Protein AF-A0A7Y1XXJ0-F1 (afdb_monomer_lite)

Sequence (140 aa):
LAVKDPRFCLTYGGWSRHAAVEGLVVALRHPAASVASLRKRNRLPTNIGHRFWRWHMEAILPHIDGGTLLIRQDRLTGPESESEIAHIRAWCAARGIDASGETTDIVDPNLVHHQPDDSAVPPESLNVWRRLVEAATGEA

pLDDT: mean 89.35, std 9.9, range [41.5, 97.94]

Radius of gyration: 15.5 Å; chains: 1; bounding box: 33×32×40 Å

Structure (mmCIF, N/CA/C/O backbone):
data_AF-A0A7Y1XXJ0-F1
#
_entry.id   AF-A0A7Y1XXJ0-F1
#
loop_
_atom_site.group_PDB
_atom_site.id
_atom_site.type_symbol
_atom_site.label_atom_id
_atom_site.label_alt_id
_atom_site.label_comp_id
_atom_site.label_asym_id
_atom_site.label_entity_id
_atom_site.label_seq_id
_atom_site.pdbx_PDB_ins_code
_atom_site.Cartn_x
_atom_site.Cartn_y
_atom_site.Cartn_z
_atom_site.occupancy
_atom_site.B_iso_or_equiv
_atom_site.auth_seq_id
_atom_site.auth_comp_id
_atom_site.auth_asym_id
_atom_site.auth_atom_id
_atom_site.pdbx_PDB_model_num
ATOM 1 N N . LEU A 1 1 ? -3.583 -9.354 17.650 1.00 77.19 1 LEU A N 1
ATOM 2 C CA . LEU A 1 1 ? -2.517 -10.089 16.921 1.00 77.19 1 LEU A CA 1
ATOM 3 C C . LEU A 1 1 ? -2.436 -9.515 15.515 1.00 77.19 1 LEU A C 1
ATOM 5 O O . LEU A 1 1 ? -3.472 -9.435 14.873 1.00 77.19 1 LEU A O 1
ATOM 9 N N . ALA A 1 2 ? -1.255 -9.112 15.046 1.00 84.00 2 ALA A N 1
ATOM 10 C CA . ALA A 1 2 ? -1.066 -8.675 13.663 1.00 84.00 2 ALA A CA 1
ATOM 11 C C . ALA A 1 2 ? -0.408 -9.797 12.852 1.00 84.00 2 ALA A C 1
ATOM 13 O O . ALA A 1 2 ? 0.554 -10.412 13.313 1.00 84.00 2 ALA A O 1
ATOM 14 N N . VAL A 1 3 ? -0.916 -10.057 11.647 1.00 88.50 3 VAL A N 1
ATOM 15 C CA . VAL A 1 3 ? -0.332 -11.026 10.713 1.00 88.50 3 VAL A CA 1
ATOM 16 C C . VAL A 1 3 ? 0.083 -10.278 9.455 1.00 88.50 3 VAL A C 1
ATOM 18 O O . VAL A 1 3 ? -0.706 -9.535 8.878 1.00 88.50 3 VAL A O 1
ATOM 21 N N . LYS A 1 4 ? 1.328 -10.477 9.021 1.00 91.12 4 LYS A N 1
ATOM 22 C CA . LYS A 1 4 ? 1.869 -9.875 7.802 1.00 91.12 4 LYS A CA 1
ATOM 23 C C . LYS A 1 4 ? 2.387 -10.967 6.878 1.00 91.12 4 LYS A C 1
ATOM 25 O O . LYS A 1 4 ? 3.391 -11.605 7.178 1.00 91.12 4 LYS A O 1
ATOM 30 N N . ASP A 1 5 ? 1.756 -11.112 5.720 1.00 92.56 5 ASP A N 1
ATOM 31 C CA . ASP A 1 5 ? 2.251 -11.942 4.620 1.00 92.56 5 ASP A CA 1
ATOM 32 C C . ASP A 1 5 ? 1.798 -11.336 3.280 1.00 92.56 5 ASP A C 1
ATOM 34 O O . ASP A 1 5 ? 0.610 -11.052 3.128 1.00 92.56 5 ASP A O 1
ATOM 38 N N . PRO A 1 6 ? 2.685 -11.133 2.288 1.00 91.19 6 PRO A N 1
ATOM 39 C CA . PRO A 1 6 ? 2.287 -10.604 0.981 1.00 91.19 6 PRO A CA 1
ATOM 40 C C . PRO A 1 6 ? 1.171 -11.409 0.300 1.00 91.19 6 PRO A C 1
ATOM 42 O O . PRO A 1 6 ? 0.343 -10.833 -0.403 1.00 91.19 6 PRO A O 1
ATOM 45 N N . ARG A 1 7 ? 1.093 -12.725 0.549 1.00 94.69 7 ARG A N 1
ATOM 46 C CA . ARG A 1 7 ? 0.063 -13.617 -0.006 1.00 94.69 7 ARG A CA 1
ATOM 47 C C . ARG A 1 7 ? -1.331 -13.335 0.552 1.00 94.69 7 ARG A C 1
ATOM 49 O O . ARG A 1 7 ? -2.304 -13.814 -0.032 1.00 94.69 7 ARG A O 1
ATOM 56 N N . PHE A 1 8 ? -1.468 -12.543 1.623 1.00 93.75 8 PHE A N 1
ATOM 57 C CA . PHE A 1 8 ? -2.787 -12.074 2.057 1.00 93.75 8 PHE A CA 1
ATOM 58 C C . PHE A 1 8 ? -3.484 -11.266 0.972 1.00 93.75 8 PHE A C 1
ATOM 60 O O . PHE A 1 8 ? -4.694 -11.384 0.861 1.00 93.75 8 PHE A O 1
ATOM 67 N N . CYS A 1 9 ? -2.760 -10.574 0.087 1.00 95.38 9 CYS A N 1
ATOM 68 C CA . CYS A 1 9 ? -3.395 -9.898 -1.045 1.00 95.38 9 CYS A CA 1
ATOM 69 C C . CYS A 1 9 ? -4.239 -10.860 -1.901 1.00 95.38 9 CYS A C 1
ATOM 71 O O . CYS A 1 9 ? -5.293 -10.489 -2.398 1.00 95.38 9 CYS A O 1
ATOM 73 N N . LEU A 1 10 ? -3.784 -12.110 -2.037 1.00 97.19 10 LEU A N 1
ATOM 74 C CA . LEU A 1 10 ? -4.425 -13.147 -2.849 1.00 97.19 10 LEU A CA 1
ATOM 75 C C . LEU A 1 10 ? -5.453 -13.973 -2.070 1.00 97.19 10 LEU A C 1
ATOM 77 O O . LEU A 1 10 ? -6.341 -14.581 -2.659 1.00 97.19 10 LEU A O 1
ATOM 81 N N . THR A 1 11 ? -5.291 -14.059 -0.751 1.00 95.44 11 THR A N 1
ATOM 82 C CA . THR A 1 11 ? -6.045 -14.991 0.100 1.00 95.44 11 THR A CA 1
ATOM 83 C C . THR A 1 11 ? -6.999 -14.293 1.061 1.00 95.44 11 THR A C 1
ATOM 85 O O . THR A 1 11 ? -7.785 -14.975 1.718 1.00 95.44 11 THR A O 1
ATOM 88 N N . TYR A 1 12 ? -6.982 -12.957 1.126 1.00 93.94 12 TYR A N 1
ATOM 89 C CA . TYR A 1 12 ? -7.79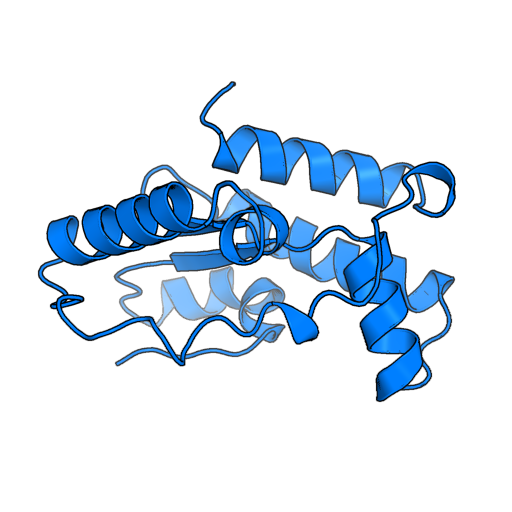9 -12.169 2.047 1.00 93.94 12 TYR A CA 1
ATOM 90 C C . TYR A 1 12 ? -9.278 -12.536 1.952 1.00 93.94 12 TYR A C 1
ATOM 92 O O . TYR A 1 12 ? -9.879 -12.840 2.973 1.00 93.94 12 TYR A O 1
ATOM 100 N N . GLY A 1 13 ? -9.844 -12.614 0.742 1.00 91.44 13 GLY A N 1
ATOM 101 C CA . GLY A 1 13 ? -11.254 -12.970 0.555 1.00 91.44 13 GLY A CA 1
ATOM 102 C C . GLY A 1 13 ? -11.640 -14.363 1.074 1.00 91.44 13 GLY A C 1
ATOM 103 O O . GLY A 1 13 ? -12.816 -14.611 1.327 1.00 91.44 13 GLY A O 1
ATOM 104 N N . GLY A 1 14 ? -10.676 -15.275 1.235 1.00 92.00 14 GLY A N 1
ATOM 105 C CA . GLY A 1 14 ? -10.877 -16.550 1.925 1.00 92.00 14 GLY A CA 1
ATOM 106 C C . GLY A 1 14 ? -10.765 -16.396 3.442 1.00 92.00 14 GLY A C 1
ATOM 107 O O . GLY A 1 14 ? -11.650 -16.827 4.174 1.00 92.00 14 GLY A O 1
ATOM 108 N N . TRP A 1 15 ? -9.706 -15.736 3.916 1.00 91.50 15 TRP A N 1
ATOM 109 C CA . TRP A 1 15 ? -9.471 -15.515 5.345 1.00 91.50 15 TRP A CA 1
ATOM 110 C C . TRP A 1 15 ? -10.569 -14.698 6.021 1.00 91.50 15 TRP A C 1
ATOM 112 O O . TRP A 1 15 ? -10.995 -15.065 7.111 1.00 91.50 15 TRP A O 1
ATOM 122 N N . SER A 1 16 ? -11.082 -13.653 5.374 1.00 91.12 16 SER A N 1
ATOM 123 C CA . SER A 1 16 ? -12.136 -12.794 5.925 1.00 91.12 16 SER A CA 1
ATOM 124 C C . SER A 1 16 ? -13.459 -13.527 6.165 1.00 91.12 16 SER A C 1
ATOM 126 O O . SER A 1 16 ? -14.282 -13.066 6.947 1.00 91.12 16 SER A O 1
ATOM 128 N N . ARG A 1 17 ? -13.663 -14.697 5.542 1.00 92.00 17 ARG A N 1
ATOM 129 C CA . ARG A 1 17 ? -14.834 -15.560 5.781 1.00 92.00 17 ARG A CA 1
ATOM 130 C C . ARG A 1 17 ? -14.677 -16.474 6.995 1.00 92.00 17 ARG A C 1
ATOM 132 O O . ARG A 1 17 ? -15.672 -16.992 7.489 1.00 92.00 17 ARG A O 1
ATOM 139 N N . HIS A 1 18 ? -13.444 -16.716 7.435 1.00 91.94 18 HIS A N 1
ATOM 140 C CA . HIS A 1 18 ? -13.121 -17.696 8.477 1.00 91.94 18 HIS A CA 1
ATOM 141 C C . HIS A 1 18 ? -12.467 -17.078 9.717 1.00 91.94 18 HIS A C 1
ATOM 143 O O . HIS A 1 18 ? -12.385 -17.736 10.751 1.00 91.94 18 HIS A O 1
ATOM 149 N N . ALA A 1 19 ? -12.011 -15.830 9.630 1.0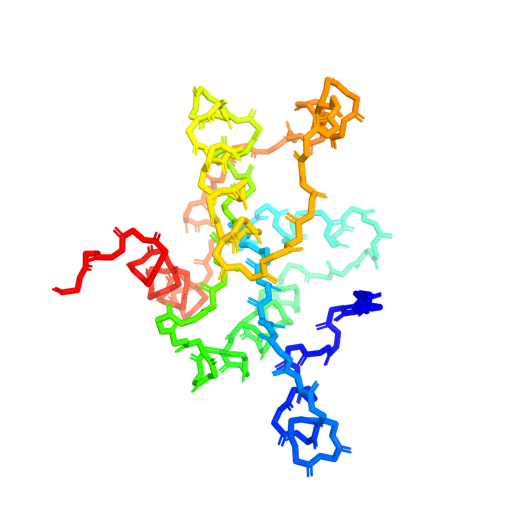0 89.25 19 ALA A N 1
ATOM 150 C CA . ALA A 1 19 ? -11.410 -15.082 10.721 1.00 89.25 19 ALA A CA 1
ATOM 151 C C . ALA A 1 19 ? -12.090 -13.716 10.864 1.00 89.25 19 ALA A C 1
ATOM 153 O O . ALA A 1 19 ? -12.408 -13.063 9.870 1.00 89.25 19 ALA A O 1
ATOM 154 N N . ALA A 1 20 ? -12.263 -13.267 12.107 1.00 88.94 20 ALA A N 1
ATOM 155 C CA . ALA A 1 20 ? -12.699 -11.910 12.411 1.00 88.94 20 ALA A CA 1
ATOM 156 C C . ALA A 1 20 ? -11.540 -10.935 12.143 1.00 88.94 20 ALA A C 1
ATOM 158 O O . ALA A 1 20 ? -10.725 -10.655 13.019 1.00 88.94 20 ALA A O 1
ATOM 159 N N . VAL A 1 21 ? -11.413 -10.478 10.896 1.00 90.06 21 VAL A N 1
ATOM 160 C CA . VAL A 1 21 ? -10.390 -9.500 10.512 1.00 90.06 21 VAL A CA 1
ATOM 161 C C . VAL A 1 21 ? -10.877 -8.096 10.873 1.00 90.06 21 VAL A C 1
ATOM 163 O O . VAL A 1 21 ? -11.720 -7.533 10.186 1.00 90.06 21 VAL A O 1
ATOM 166 N N . GLU A 1 22 ? -10.337 -7.533 11.953 1.00 89.00 22 GLU A N 1
ATOM 167 C CA . GLU A 1 22 ? -10.744 -6.225 12.507 1.00 89.00 22 GLU A CA 1
ATOM 168 C C . GLU A 1 22 ? -10.145 -5.017 11.763 1.00 89.00 22 GLU A C 1
ATOM 170 O O . GLU A 1 22 ? -10.584 -3.876 11.920 1.00 89.00 22 GLU A O 1
ATOM 175 N N . GLY A 1 23 ? -9.121 -5.250 10.944 1.00 91.31 23 GLY A N 1
ATOM 176 C CA . GLY A 1 23 ? -8.472 -4.199 10.176 1.00 91.31 23 GLY A CA 1
ATOM 177 C C . GLY A 1 23 ? -7.631 -4.758 9.042 1.00 91.31 23 GLY A C 1
ATOM 178 O O . GLY A 1 23 ? -6.976 -5.792 9.180 1.00 91.31 23 GLY A O 1
ATOM 179 N N . LEU A 1 24 ? -7.646 -4.046 7.919 1.00 94.25 24 LEU A N 1
ATOM 180 C CA . LEU A 1 24 ? -6.795 -4.309 6.771 1.00 94.25 24 LEU A CA 1
ATOM 181 C C . LEU A 1 24 ? -5.781 -3.172 6.643 1.00 94.25 24 LEU A C 1
ATOM 183 O O . LEU A 1 24 ? -6.154 -2.001 6.633 1.00 94.25 24 LEU A O 1
ATOM 187 N N . VAL A 1 25 ? -4.502 -3.530 6.546 1.00 95.56 25 VAL A N 1
ATOM 188 C CA . VAL A 1 25 ? -3.406 -2.592 6.290 1.00 95.56 25 VAL A CA 1
ATOM 189 C C . VAL A 1 25 ? -2.709 -3.018 5.005 1.00 95.56 25 VAL A C 1
ATOM 191 O O . VAL A 1 25 ? -2.210 -4.142 4.915 1.00 95.56 25 VAL A O 1
ATOM 194 N N . VAL A 1 26 ? -2.654 -2.129 4.015 1.00 96.38 26 VAL A N 1
ATOM 195 C CA . VAL A 1 26 ? -2.003 -2.386 2.726 1.00 96.38 26 VAL A CA 1
ATOM 196 C C . VAL A 1 26 ? -0.853 -1.407 2.544 1.00 96.38 26 VAL A C 1
ATOM 198 O O . VAL A 1 26 ? -1.046 -0.198 2.451 1.00 96.38 26 VAL A O 1
ATOM 201 N N . ALA A 1 27 ? 0.366 -1.940 2.472 1.00 94.38 27 ALA A N 1
ATOM 202 C CA . ALA A 1 27 ? 1.547 -1.151 2.151 1.00 9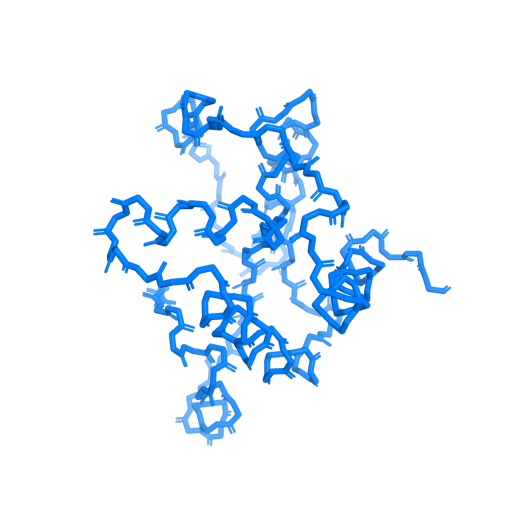4.38 27 ALA A CA 1
ATOM 203 C C . ALA A 1 27 ? 1.673 -0.989 0.631 1.00 94.38 27 ALA A C 1
ATOM 205 O O . ALA A 1 27 ? 1.858 -1.961 -0.105 1.00 94.38 27 ALA A O 1
ATOM 206 N N . LEU A 1 28 ? 1.600 0.254 0.175 1.00 94.69 28 LEU A N 1
ATOM 207 C CA . LEU A 1 28 ? 1.691 0.667 -1.211 1.00 94.69 28 LEU A CA 1
ATOM 208 C C . LEU A 1 28 ? 3.119 1.098 -1.537 1.00 94.69 28 LEU A C 1
ATOM 210 O O . LEU A 1 28 ? 3.717 1.947 -0.876 1.00 94.69 28 LEU A O 1
ATOM 214 N N . ARG A 1 29 ? 3.659 0.522 -2.608 1.00 93.62 29 ARG A N 1
ATOM 215 C CA . ARG A 1 29 ? 4.949 0.897 -3.182 1.00 93.62 29 ARG A CA 1
ATOM 216 C C . ARG A 1 29 ? 4.821 0.939 -4.690 1.00 93.62 29 ARG A C 1
ATOM 218 O O . ARG A 1 29 ? 4.283 -0.001 -5.282 1.00 93.62 29 ARG A O 1
ATOM 225 N N . HIS A 1 30 ? 5.400 1.975 -5.292 1.00 94.50 30 HIS A N 1
ATOM 226 C CA . HIS A 1 30 ? 5.409 2.147 -6.738 1.00 94.50 30 HIS A CA 1
ATOM 227 C C . HIS A 1 30 ? 5.825 0.850 -7.466 1.00 94.50 30 HIS A C 1
ATOM 229 O O . HIS A 1 30 ? 6.808 0.213 -7.051 1.00 94.50 30 HIS A O 1
ATOM 235 N N . PRO A 1 31 ? 5.133 0.443 -8.548 1.00 96.12 31 PRO A N 1
ATOM 236 C CA . PRO A 1 31 ? 5.423 -0.803 -9.258 1.00 96.12 31 PRO A CA 1
ATOM 237 C C . PRO A 1 31 ? 6.886 -0.909 -9.704 1.00 96.12 31 PRO A C 1
ATOM 239 O O . PRO A 1 31 ? 7.517 -1.933 -9.446 1.00 96.12 31 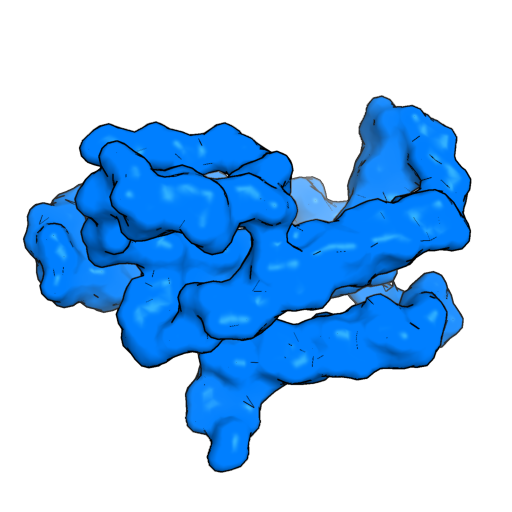PRO A O 1
ATOM 242 N N . ALA A 1 32 ? 7.472 0.148 -10.281 1.00 94.56 32 ALA A N 1
ATOM 243 C CA . ALA A 1 32 ? 8.883 0.135 -10.694 1.00 94.56 32 ALA A CA 1
ATOM 244 C C . ALA A 1 32 ? 9.839 -0.165 -9.522 1.00 94.56 32 ALA A C 1
ATOM 246 O O . ALA A 1 32 ? 10.733 -1.003 -9.639 1.00 94.56 32 ALA A O 1
ATOM 247 N N . ALA A 1 33 ? 9.616 0.459 -8.360 1.00 92.56 33 ALA A N 1
ATOM 248 C CA . ALA A 1 33 ? 10.460 0.270 -7.180 1.00 92.56 33 ALA A CA 1
ATOM 249 C C . ALA A 1 33 ? 10.293 -1.134 -6.571 1.00 92.56 33 ALA A C 1
ATOM 251 O O . ALA A 1 33 ? 11.273 -1.759 -6.154 1.00 92.56 33 ALA A O 1
ATOM 252 N N . SER A 1 34 ? 9.064 -1.660 -6.565 1.00 93.50 34 SER A N 1
ATOM 253 C CA . SER A 1 34 ? 8.772 -3.034 -6.147 1.00 93.50 34 SER A CA 1
ATOM 254 C C . SER A 1 34 ? 9.477 -4.053 -7.042 1.00 93.50 34 SER A C 1
ATOM 256 O O . SER A 1 34 ? 10.157 -4.952 -6.545 1.00 93.50 34 SER A O 1
ATOM 258 N N . VAL A 1 35 ? 9.385 -3.883 -8.362 1.00 95.06 35 VAL A N 1
ATOM 259 C CA . VAL A 1 35 ? 10.012 -4.782 -9.339 1.00 95.06 35 VAL A CA 1
ATOM 260 C C . VAL A 1 35 ? 11.532 -4.696 -9.293 1.00 95.06 35 VAL A C 1
ATOM 262 O O . VAL A 1 35 ? 12.192 -5.734 -9.303 1.00 95.06 35 VAL A O 1
ATOM 265 N N . ALA A 1 36 ? 12.106 -3.499 -9.157 1.00 92.50 36 ALA A N 1
ATOM 266 C CA . ALA A 1 36 ? 13.545 -3.334 -8.966 1.00 92.50 36 ALA A CA 1
ATOM 267 C C . ALA A 1 36 ? 14.039 -4.084 -7.715 1.00 92.50 36 ALA A C 1
ATOM 269 O O . ALA A 1 36 ? 15.047 -4.796 -7.769 1.00 92.50 36 ALA A O 1
ATOM 270 N N . SER A 1 37 ? 13.291 -3.996 -6.608 1.00 91.19 37 SER A N 1
ATOM 271 C CA . SER A 1 37 ? 13.598 -4.717 -5.368 1.00 91.19 37 SER A CA 1
ATOM 272 C C . SER A 1 37 ? 13.512 -6.238 -5.542 1.00 91.19 37 SER A C 1
ATOM 274 O O . SER A 1 37 ? 14.442 -6.952 -5.156 1.00 91.19 37 SER A O 1
ATOM 276 N N . LEU A 1 38 ? 12.449 -6.736 -6.182 1.00 93.00 38 LEU A N 1
ATOM 277 C CA . LEU A 1 38 ? 12.263 -8.159 -6.483 1.00 93.00 38 LEU A CA 1
ATOM 278 C C . LEU A 1 38 ? 13.351 -8.697 -7.417 1.00 93.00 38 LEU A C 1
ATOM 280 O O . LEU A 1 38 ? 13.886 -9.781 -7.188 1.00 93.00 38 LEU A O 1
ATOM 284 N N . ARG A 1 39 ? 13.737 -7.932 -8.440 1.00 94.44 39 ARG A N 1
ATOM 285 C CA . ARG A 1 39 ? 14.835 -8.294 -9.340 1.00 94.44 39 ARG A CA 1
ATOM 286 C C . ARG A 1 39 ? 16.155 -8.398 -8.580 1.00 94.44 39 ARG A C 1
ATOM 288 O O . ARG A 1 39 ? 16.871 -9.380 -8.747 1.00 94.44 39 ARG A O 1
ATOM 295 N N . LYS A 1 40 ? 16.462 -7.430 -7.709 1.00 93.12 40 LYS A N 1
ATOM 296 C CA . LYS A 1 40 ? 17.696 -7.429 -6.904 1.00 93.12 40 LYS A CA 1
ATOM 297 C C . LYS A 1 40 ? 17.753 -8.612 -5.930 1.00 93.12 40 LYS A C 1
ATOM 299 O O . LYS A 1 40 ? 18.794 -9.248 -5.816 1.00 93.12 40 LYS A O 1
ATOM 304 N N . ARG A 1 41 ? 16.651 -8.906 -5.232 1.00 92.81 41 ARG A N 1
ATOM 305 C CA . ARG A 1 41 ? 16.609 -9.914 -4.155 1.00 92.81 41 ARG A CA 1
ATOM 306 C C . ARG A 1 41 ? 16.350 -11.337 -4.637 1.00 92.81 41 ARG A C 1
ATOM 308 O O . ARG A 1 41 ? 16.939 -12.274 -4.115 1.00 92.81 41 ARG A O 1
ATOM 315 N N . ASN A 1 42 ? 15.456 -11.498 -5.605 1.00 94.81 42 ASN A N 1
ATOM 316 C CA . ASN A 1 42 ? 14.930 -12.794 -6.033 1.00 94.81 42 ASN A CA 1
ATOM 317 C C . ASN A 1 42 ? 15.300 -13.131 -7.480 1.00 94.81 42 ASN A C 1
ATOM 319 O O . ASN A 1 42 ? 14.921 -14.194 -7.963 1.00 94.81 42 ASN A O 1
ATOM 323 N N . ARG A 1 43 ? 16.024 -12.239 -8.178 1.00 95.44 43 ARG A N 1
ATOM 324 C CA . ARG A 1 43 ? 16.399 -12.389 -9.596 1.00 95.44 43 ARG A CA 1
ATOM 325 C C . ARG A 1 43 ? 15.194 -12.585 -10.517 1.00 95.44 43 ARG A C 1
ATOM 327 O O . ARG A 1 43 ? 15.312 -13.187 -11.580 1.00 95.44 43 ARG A O 1
ATOM 334 N N . LEU A 1 44 ? 14.036 -12.055 -10.120 1.00 94.94 44 LEU A N 1
ATOM 335 C CA . LEU A 1 44 ? 12.838 -12.102 -10.945 1.00 94.94 44 LEU A CA 1
ATOM 336 C C . LEU A 1 44 ? 13.013 -11.207 -12.183 1.00 94.94 44 LEU A C 1
ATOM 338 O O . LEU A 1 44 ? 13.377 -10.036 -12.031 1.00 94.94 44 LEU A O 1
ATOM 342 N N . PRO A 1 45 ? 12.736 -11.718 -13.397 1.00 96.62 45 PRO A N 1
ATOM 343 C CA . PRO A 1 45 ? 12.690 -10.897 -14.601 1.00 96.62 45 PRO A CA 1
ATOM 344 C C . PRO A 1 45 ? 11.678 -9.755 -14.462 1.00 96.62 45 PRO A C 1
ATOM 346 O O . PRO A 1 45 ? 10.604 -9.945 -13.891 1.00 96.62 45 PRO A O 1
ATOM 349 N N . THR A 1 46 ? 11.992 -8.576 -15.006 1.00 94.81 46 THR A N 1
ATOM 350 C CA . THR A 1 46 ? 11.168 -7.360 -14.868 1.00 94.81 46 THR A CA 1
ATOM 351 C C . THR A 1 46 ? 9.715 -7.578 -15.306 1.00 94.81 46 THR A C 1
ATOM 353 O O . THR A 1 46 ? 8.789 -7.213 -14.585 1.00 94.81 46 THR A O 1
ATOM 356 N N . ASN A 1 47 ? 9.497 -8.238 -16.448 1.00 94.44 47 ASN A N 1
ATOM 357 C CA . ASN A 1 47 ? 8.159 -8.555 -16.960 1.00 94.44 47 ASN A CA 1
ATOM 358 C C . ASN A 1 47 ? 7.355 -9.453 -16.000 1.00 94.44 47 ASN A C 1
ATOM 360 O O . ASN A 1 47 ? 6.169 -9.215 -15.776 1.00 94.44 47 ASN A O 1
ATOM 364 N N . ILE A 1 48 ? 7.999 -10.459 -15.400 1.00 97.12 48 ILE A N 1
ATOM 365 C CA . ILE A 1 48 ? 7.385 -11.317 -14.382 1.00 97.12 48 ILE A CA 1
ATOM 366 C C . ILE A 1 48 ? 7.131 -10.522 -13.101 1.00 97.12 48 ILE A C 1
ATOM 368 O O . ILE A 1 48 ? 6.067 -10.662 -12.511 1.00 97.12 48 ILE A O 1
ATOM 372 N N . GLY A 1 49 ? 8.053 -9.642 -12.708 1.00 96.75 49 GLY A N 1
ATOM 373 C CA . GLY A 1 49 ? 7.894 -8.764 -11.552 1.00 96.75 49 GLY A CA 1
ATOM 374 C C . GLY A 1 49 ? 6.659 -7.869 -11.655 1.00 96.75 49 GLY A C 1
ATOM 375 O O . GLY A 1 49 ? 5.884 -7.805 -10.703 1.00 96.75 49 GLY A O 1
ATOM 376 N N . HIS A 1 50 ? 6.429 -7.222 -12.802 1.00 97.00 50 HIS A N 1
ATOM 377 C CA . HIS A 1 50 ? 5.243 -6.375 -12.994 1.00 97.00 50 HIS A CA 1
ATOM 378 C C . HIS A 1 50 ? 3.945 -7.179 -12.969 1.00 97.00 50 HIS A C 1
ATOM 380 O O . HIS A 1 50 ? 2.984 -6.762 -12.324 1.00 97.00 50 HIS A O 1
ATOM 386 N N . ARG A 1 51 ? 3.927 -8.356 -13.609 1.00 97.06 51 ARG A N 1
ATOM 387 C CA . ARG A 1 51 ? 2.779 -9.273 -13.549 1.00 97.06 51 ARG A CA 1
ATOM 388 C C . ARG A 1 51 ? 2.507 -9.736 -12.121 1.00 97.06 51 ARG A C 1
ATOM 390 O O . ARG A 1 51 ? 1.362 -9.716 -11.689 1.00 97.06 51 ARG A O 1
ATOM 397 N N . PHE A 1 52 ? 3.552 -10.105 -11.385 1.00 96.69 52 PHE A N 1
ATOM 398 C CA . PHE A 1 52 ? 3.459 -10.550 -9.999 1.00 96.69 52 PHE A CA 1
ATOM 399 C C . PHE A 1 52 ? 2.920 -9.446 -9.084 1.00 96.69 52 PHE A C 1
ATOM 401 O O . PHE A 1 52 ? 1.978 -9.686 -8.331 1.00 96.69 52 PHE A O 1
ATOM 408 N N . TRP A 1 53 ? 3.472 -8.234 -9.186 1.00 97.25 53 TRP A N 1
ATOM 409 C CA . TRP A 1 53 ? 2.997 -7.067 -8.443 1.00 97.25 53 TRP A CA 1
ATOM 410 C C . TRP A 1 53 ? 1.528 -6.772 -8.761 1.00 97.25 53 TRP A C 1
ATOM 412 O O . TRP A 1 53 ? 0.711 -6.669 -7.848 1.00 97.25 53 TRP A O 1
ATOM 422 N N . ARG A 1 54 ? 1.177 -6.715 -10.052 1.00 97.75 54 ARG A N 1
ATOM 423 C CA . ARG A 1 54 ? -0.182 -6.398 -10.499 1.00 97.75 54 ARG A CA 1
ATOM 424 C C . ARG A 1 54 ? -1.184 -7.431 -10.004 1.00 97.75 54 ARG A C 1
ATOM 426 O O . ARG A 1 54 ? -2.207 -7.043 -9.465 1.00 97.75 54 ARG A O 1
ATOM 433 N N . TRP A 1 55 ? -0.853 -8.716 -10.101 1.00 97.94 55 TRP A N 1
ATOM 434 C CA . TRP A 1 55 ? -1.709 -9.799 -9.621 1.00 97.94 55 TRP A CA 1
ATOM 435 C C . TRP A 1 55 ? -2.052 -9.670 -8.130 1.00 97.94 55 TRP A C 1
ATOM 437 O O . TRP A 1 55 ? -3.203 -9.860 -7.751 1.00 97.94 55 TRP A O 1
ATOM 447 N N . HIS A 1 56 ? -1.086 -9.289 -7.288 1.00 97.88 56 HIS A N 1
ATOM 448 C CA . HIS A 1 56 ? -1.344 -9.063 -5.861 1.00 97.88 56 HIS A CA 1
ATOM 449 C C . HIS A 1 56 ? -2.224 -7.834 -5.637 1.00 97.88 56 HIS A C 1
ATOM 451 O O . HIS A 1 56 ? -3.188 -7.889 -4.878 1.00 97.88 56 HIS A O 1
ATOM 457 N N . MET A 1 57 ? -1.900 -6.729 -6.303 1.00 97.75 57 MET A N 1
ATOM 458 C CA . MET A 1 57 ? -2.611 -5.468 -6.126 1.00 97.75 57 MET A CA 1
ATOM 459 C C . MET A 1 57 ? -4.050 -5.528 -6.653 1.00 97.75 57 MET A C 1
ATOM 461 O O . MET A 1 57 ? -4.963 -5.078 -5.974 1.00 97.75 57 MET A O 1
ATOM 465 N N . GLU A 1 58 ? -4.279 -6.149 -7.810 1.00 97.50 58 GLU A N 1
ATOM 466 C CA . GLU A 1 58 ? -5.622 -6.386 -8.354 1.00 97.50 58 GLU A CA 1
ATOM 467 C C . GLU A 1 58 ? -6.456 -7.301 -7.453 1.00 97.50 58 GLU A C 1
ATOM 469 O O . GLU A 1 58 ? -7.662 -7.103 -7.357 1.00 97.50 58 GLU A O 1
ATOM 474 N N . ALA A 1 59 ? -5.837 -8.283 -6.790 1.00 97.38 59 ALA A N 1
ATOM 475 C CA . ALA A 1 59 ? -6.551 -9.202 -5.908 1.00 97.38 59 ALA A CA 1
ATOM 476 C C . ALA A 1 59 ? -7.015 -8.536 -4.604 1.00 97.38 59 ALA A C 1
ATOM 478 O O . ALA A 1 59 ? -8.108 -8.838 -4.131 1.00 97.38 59 ALA A O 1
ATOM 479 N N . ILE A 1 60 ? -6.220 -7.621 -4.036 1.00 96.19 60 ILE A N 1
ATOM 480 C CA . ILE A 1 60 ? -6.600 -6.927 -2.796 1.00 96.19 60 ILE A CA 1
ATOM 481 C C . ILE A 1 60 ? -7.515 -5.725 -3.043 1.00 96.19 60 ILE A C 1
ATOM 483 O O . ILE A 1 60 ? -8.300 -5.372 -2.171 1.00 96.19 60 ILE A O 1
ATOM 487 N N . LEU A 1 61 ? -7.453 -5.113 -4.229 1.00 95.75 61 LEU A N 1
ATOM 488 C CA . LEU A 1 61 ? -8.178 -3.882 -4.551 1.00 95.75 61 LEU A CA 1
ATOM 489 C C . LEU A 1 61 ? -9.699 -3.933 -4.283 1.00 95.75 61 LEU A C 1
ATOM 491 O O . LEU A 1 61 ? -10.205 -2.969 -3.719 1.00 95.75 61 LEU A O 1
ATOM 495 N N . PRO A 1 62 ? -10.443 -5.017 -4.593 1.00 95.19 62 PRO A N 1
ATOM 496 C CA . PRO A 1 62 ? -11.875 -5.112 -4.285 1.00 95.19 62 PRO A CA 1
ATOM 497 C C . PRO A 1 62 ? -12.203 -5.177 -2.788 1.00 95.19 62 PRO A C 1
ATOM 499 O O . PRO A 1 62 ? -13.371 -5.102 -2.420 1.00 95.19 62 PRO A O 1
ATOM 502 N N . HIS A 1 63 ? -11.197 -5.387 -1.938 1.00 94.50 63 HIS A N 1
ATOM 503 C CA . HIS 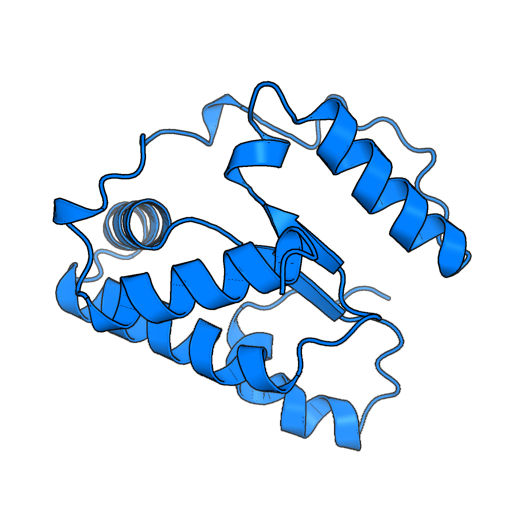A 1 63 ? -11.333 -5.483 -0.486 1.00 94.50 63 HIS A CA 1
ATOM 504 C C . HIS A 1 63 ? -10.916 -4.202 0.240 1.00 94.50 63 HIS A C 1
ATOM 506 O O . HIS A 1 63 ? -11.029 -4.140 1.460 1.00 94.50 63 HIS A O 1
ATOM 512 N N . ILE A 1 64 ? -10.412 -3.207 -0.493 1.00 94.69 64 ILE A N 1
ATOM 513 C CA . ILE A 1 64 ? -10.089 -1.896 0.056 1.00 94.69 64 ILE A CA 1
ATOM 514 C C . ILE A 1 64 ? -11.394 -1.122 0.246 1.00 94.69 64 ILE A C 1
ATOM 516 O O . ILE A 1 64 ? -12.173 -0.953 -0.691 1.00 94.69 64 ILE A O 1
ATOM 520 N N . ASP A 1 65 ? -11.608 -0.641 1.464 1.00 92.38 65 ASP A N 1
ATOM 521 C CA . ASP A 1 65 ? -12.773 0.139 1.878 1.00 92.38 65 ASP A CA 1
ATOM 522 C C . ASP A 1 65 ? -12.367 1.308 2.795 1.00 92.38 65 ASP A C 1
ATOM 524 O O . ASP A 1 65 ? -11.188 1.506 3.090 1.00 92.38 65 ASP A O 1
ATOM 528 N N . GLY A 1 66 ? -13.344 2.075 3.291 1.00 89.69 66 GLY A N 1
ATOM 529 C CA . GLY A 1 66 ? -13.090 3.204 4.198 1.00 89.69 66 GLY A CA 1
ATOM 530 C C . GLY A 1 66 ? -12.497 2.817 5.562 1.00 89.69 66 GLY A C 1
ATOM 531 O O . GLY A 1 66 ? -12.052 3.687 6.307 1.00 89.69 66 GLY A O 1
ATOM 532 N N . GLY A 1 67 ? -12.479 1.527 5.913 1.00 90.88 67 GLY A N 1
ATOM 533 C CA . GLY A 1 67 ? -11.810 1.014 7.106 1.00 90.88 67 GLY A CA 1
ATOM 534 C C . GLY A 1 67 ? -10.353 0.610 6.860 1.00 90.88 67 GLY A C 1
ATOM 535 O O . GLY A 1 67 ? -9.612 0.377 7.819 1.00 90.88 67 GLY A O 1
ATOM 536 N N . THR A 1 68 ? -9.921 0.524 5.607 1.00 95.31 68 THR A N 1
ATOM 537 C CA . THR A 1 68 ? -8.594 0.040 5.233 1.00 95.31 68 THR A CA 1
ATOM 538 C C . THR A 1 68 ? -7.532 1.127 5.410 1.00 95.31 68 THR A C 1
ATOM 540 O O . THR A 1 68 ? -7.687 2.241 4.922 1.00 95.31 68 THR A O 1
ATOM 543 N N . LEU A 1 69 ? -6.419 0.805 6.077 1.00 95.94 69 LEU A N 1
ATOM 544 C CA . LEU A 1 69 ? -5.249 1.684 6.134 1.00 95.94 69 LEU A CA 1
ATOM 545 C C . LEU A 1 69 ? -4.359 1.440 4.918 1.00 95.94 69 LEU A C 1
ATOM 547 O O . LEU A 1 69 ? -3.758 0.371 4.782 1.00 95.94 69 LEU A O 1
ATOM 551 N N . LEU A 1 70 ? -4.234 2.444 4.059 1.00 96.06 70 LEU A N 1
ATOM 552 C CA . LEU A 1 70 ? -3.309 2.429 2.931 1.00 96.06 70 LEU A CA 1
ATOM 553 C C . LEU A 1 70 ? -2.058 3.223 3.302 1.00 96.06 70 LEU A C 1
ATOM 555 O O . LEU A 1 70 ? -2.137 4.424 3.522 1.00 96.06 70 LEU A O 1
ATOM 559 N N . ILE A 1 71 ? -0.911 2.546 3.371 1.00 94.19 71 ILE A N 1
ATOM 560 C CA . ILE A 1 71 ? 0.368 3.162 3.749 1.00 94.19 71 ILE A CA 1
ATOM 561 C C . ILE A 1 71 ? 1.212 3.368 2.498 1.00 94.19 71 ILE A C 1
ATOM 563 O O . ILE A 1 71 ? 1.627 2.398 1.864 1.00 94.19 71 ILE A O 1
ATOM 567 N N . ARG A 1 72 ? 1.520 4.614 2.156 1.00 91.94 72 ARG A N 1
ATOM 568 C CA . ARG A 1 72 ? 2.389 4.983 1.037 1.00 91.94 72 ARG A CA 1
ATOM 569 C C . ARG A 1 72 ? 3.845 4.958 1.479 1.00 91.94 72 ARG A C 1
ATOM 571 O O . ARG A 1 72 ? 4.291 5.824 2.223 1.00 91.94 72 ARG A O 1
ATOM 578 N N . GLN A 1 73 ? 4.614 3.978 0.996 1.00 90.75 73 GLN A N 1
ATOM 579 C CA . GLN A 1 73 ? 6.028 3.856 1.366 1.00 90.75 73 GLN A CA 1
ATOM 580 C C . GLN A 1 73 ? 6.810 5.130 1.026 1.00 90.75 73 GLN A C 1
ATOM 582 O O . GLN A 1 73 ? 7.617 5.579 1.827 1.00 90.75 73 GLN A O 1
ATOM 587 N N . ASP A 1 74 ? 6.563 5.706 -0.147 1.00 88.25 74 ASP A N 1
ATOM 588 C CA . ASP A 1 74 ? 7.226 6.918 -0.617 1.00 88.25 74 ASP A CA 1
ATOM 589 C C . ASP A 1 74 ? 6.945 8.133 0.275 1.00 88.25 74 ASP A C 1
ATOM 591 O O . ASP A 1 74 ? 7.866 8.908 0.525 1.00 88.25 74 ASP A O 1
ATOM 595 N N . ARG A 1 75 ? 5.731 8.244 0.830 1.00 90.38 75 ARG A N 1
ATOM 596 C CA . ARG A 1 75 ? 5.399 9.259 1.841 1.00 90.38 75 ARG A CA 1
ATOM 597 C C . ARG A 1 75 ? 6.068 8.969 3.169 1.00 90.38 75 ARG A C 1
ATOM 599 O O . ARG A 1 75 ? 6.716 9.848 3.726 1.00 90.38 75 ARG A O 1
ATOM 606 N N . LEU A 1 76 ? 5.980 7.719 3.626 1.00 89.38 76 LEU A N 1
ATOM 607 C CA . LEU A 1 76 ? 6.534 7.283 4.905 1.00 89.38 76 LEU A CA 1
ATOM 608 C C . LEU A 1 76 ? 8.040 7.543 5.005 1.00 89.38 76 LEU A C 1
ATOM 610 O O . LEU A 1 76 ? 8.525 7.876 6.074 1.00 89.38 76 LEU A O 1
ATOM 614 N N . THR A 1 77 ? 8.778 7.404 3.903 1.00 87.62 77 THR A N 1
ATOM 615 C CA . THR A 1 77 ? 10.231 7.645 3.846 1.00 87.62 77 THR A CA 1
ATOM 616 C C . THR A 1 77 ? 10.613 9.016 3.280 1.00 87.62 77 THR A C 1
ATOM 618 O O . THR A 1 77 ? 11.798 9.296 3.106 1.00 87.62 77 THR A O 1
ATOM 621 N N . GLY A 1 78 ? 9.627 9.832 2.911 1.00 85.94 78 GLY A N 1
ATOM 622 C CA . GLY A 1 78 ? 9.817 11.109 2.233 1.00 85.94 78 GLY A CA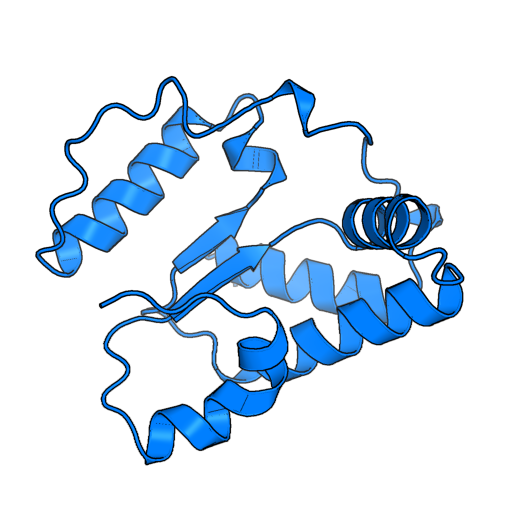 1
ATOM 623 C C . GLY A 1 78 ? 9.586 12.322 3.141 1.00 85.94 78 GLY A C 1
ATOM 624 O O . GLY A 1 78 ? 9.441 12.187 4.359 1.00 85.94 78 GLY A O 1
ATOM 625 N N . PRO A 1 79 ? 9.502 13.527 2.547 1.00 86.62 79 PRO A N 1
ATOM 626 C CA . PRO A 1 79 ? 9.191 14.759 3.278 1.00 86.62 79 PRO A CA 1
ATOM 627 C C . PRO A 1 79 ? 7.832 14.724 3.995 1.00 86.62 79 PRO A C 1
ATOM 629 O O . PRO A 1 79 ? 7.633 15.444 4.964 1.00 86.62 79 PRO A O 1
ATOM 632 N N . GLU A 1 80 ? 6.907 13.874 3.539 1.00 88.62 80 GLU A N 1
ATOM 633 C CA . GLU A 1 80 ? 5.566 13.700 4.117 1.00 88.62 80 GLU A CA 1
ATOM 634 C C . GLU A 1 80 ? 5.525 12.668 5.267 1.00 88.62 80 GLU A C 1
ATOM 636 O O . GLU A 1 80 ? 4.445 12.319 5.742 1.00 88.62 80 GLU A O 1
ATOM 641 N N . SER A 1 81 ? 6.678 12.171 5.729 1.00 88.62 81 SER A N 1
ATOM 642 C CA . SER A 1 81 ? 6.764 11.072 6.705 1.00 88.62 81 SER A CA 1
ATOM 643 C C . SER A 1 81 ? 6.017 11.343 8.011 1.00 88.62 81 SER A C 1
ATOM 645 O O . SER A 1 81 ? 5.299 10.469 8.492 1.00 88.62 81 SER A O 1
ATOM 647 N N . GLU A 1 82 ? 6.113 12.555 8.563 1.00 88.69 82 GLU A N 1
ATOM 648 C CA . GLU A 1 82 ? 5.388 12.938 9.781 1.00 88.69 82 GLU A CA 1
ATOM 649 C C . GLU A 1 82 ? 3.867 12.869 9.594 1.00 88.69 82 GLU A C 1
ATOM 651 O O . GLU A 1 82 ? 3.154 12.382 10.473 1.00 88.69 82 GLU A O 1
ATOM 656 N N . SER A 1 83 ? 3.370 13.303 8.431 1.00 90.12 83 SER A N 1
ATOM 657 C CA . SER A 1 83 ? 1.945 13.241 8.093 1.00 90.12 83 SER A CA 1
ATOM 658 C C . SER A 1 83 ? 1.477 11.794 7.925 1.00 90.12 83 SER A C 1
ATOM 660 O O . SER A 1 83 ? 0.439 11.414 8.469 1.00 90.12 83 SER A O 1
ATOM 662 N N . GLU A 1 84 ? 2.276 10.960 7.258 1.00 91.25 84 GLU A N 1
ATOM 663 C CA . GLU A 1 84 ? 1.980 9.536 7.082 1.00 91.25 84 GLU A CA 1
ATOM 664 C C . GLU A 1 84 ? 1.980 8.790 8.433 1.00 91.25 84 GLU A C 1
ATOM 666 O O . GLU A 1 84 ? 1.087 7.987 8.708 1.00 91.25 84 GLU A O 1
ATOM 671 N N . ILE A 1 85 ? 2.925 9.097 9.330 1.00 90.69 85 ILE A N 1
ATOM 672 C CA . ILE A 1 85 ? 2.966 8.546 10.696 1.00 90.69 85 ILE A CA 1
ATOM 673 C C . ILE A 1 85 ? 1.749 9.004 11.507 1.00 90.69 85 ILE A C 1
ATOM 675 O O . ILE A 1 85 ? 1.143 8.194 12.215 1.00 90.69 85 ILE A O 1
ATOM 679 N N . ALA A 1 86 ? 1.363 10.278 11.409 1.00 91.00 86 ALA A N 1
ATOM 680 C CA . ALA A 1 86 ? 0.170 10.796 12.071 1.00 91.00 86 ALA A CA 1
ATOM 681 C C . ALA A 1 86 ? -1.106 10.093 11.575 1.00 91.00 86 ALA A C 1
ATOM 683 O O . ALA A 1 86 ? -1.952 9.724 12.392 1.00 91.00 86 ALA A O 1
ATOM 684 N N . HIS A 1 87 ? -1.214 9.827 10.270 1.00 91.81 87 HIS A N 1
ATOM 685 C CA . HIS A 1 87 ? -2.312 9.054 9.687 1.00 91.81 87 HIS A CA 1
ATOM 686 C C . HIS A 1 87 ? -2.359 7.624 10.251 1.00 91.81 87 HIS A C 1
ATOM 688 O O . HIS A 1 87 ? -3.406 7.188 10.736 1.00 91.81 87 HIS A O 1
ATOM 694 N N . ILE A 1 88 ? -1.225 6.914 10.289 1.00 92.69 88 ILE A N 1
ATOM 695 C CA . ILE A 1 88 ? -1.143 5.568 10.885 1.00 92.69 88 ILE A CA 1
ATOM 696 C C . ILE A 1 88 ? -1.589 5.597 12.356 1.00 92.69 88 ILE A C 1
ATOM 698 O O . ILE A 1 88 ? -2.397 4.767 12.777 1.00 92.69 88 ILE A O 1
ATOM 702 N N . ARG A 1 89 ? -1.115 6.576 13.139 1.00 92.69 89 ARG A N 1
ATOM 703 C CA . ARG A 1 89 ? -1.494 6.738 14.554 1.00 92.69 89 ARG A CA 1
ATOM 704 C C . ARG A 1 89 ? -2.988 6.997 14.726 1.00 92.69 89 ARG A C 1
ATOM 706 O O . ARG A 1 89 ? -3.601 6.384 15.596 1.00 92.69 89 ARG A O 1
ATOM 713 N N . ALA A 1 90 ? -3.583 7.849 13.893 1.00 93.12 90 ALA A N 1
ATOM 714 C CA . ALA A 1 90 ? -5.018 8.119 13.926 1.00 93.12 90 ALA A CA 1
ATOM 715 C C . ALA A 1 90 ? -5.843 6.857 13.618 1.00 93.12 90 ALA A C 1
ATOM 717 O O . ALA A 1 90 ? -6.809 6.562 14.323 1.00 93.12 90 ALA A O 1
ATOM 718 N N . TRP A 1 91 ? -5.426 6.068 12.621 1.00 94.56 91 TRP A N 1
ATOM 719 C CA . TRP A 1 91 ? -6.086 4.805 12.280 1.00 94.56 91 TRP A CA 1
ATOM 720 C C . TRP A 1 91 ? -6.005 3.774 13.415 1.00 94.56 91 TRP A C 1
ATOM 722 O O . TRP A 1 91 ? -6.997 3.090 13.694 1.00 94.56 91 TRP A O 1
ATOM 732 N N . CYS A 1 92 ? -4.854 3.688 14.092 1.00 93.50 92 CYS A N 1
ATOM 733 C CA . CYS A 1 92 ? -4.659 2.847 15.274 1.00 93.50 92 CYS A CA 1
ATOM 734 C C . CYS A 1 92 ? -5.537 3.304 16.449 1.00 93.50 92 CYS A C 1
ATOM 736 O O . CYS A 1 92 ? -6.249 2.487 17.037 1.00 93.50 92 CYS A O 1
ATOM 738 N N . ALA A 1 93 ? -5.551 4.606 16.751 1.00 93.81 93 ALA A N 1
ATOM 739 C CA . ALA A 1 93 ? -6.331 5.175 17.848 1.00 93.81 93 ALA A CA 1
ATOM 740 C C . ALA A 1 93 ? -7.839 4.935 17.674 1.00 93.81 93 ALA A C 1
ATOM 742 O O . ALA A 1 93 ? -8.511 4.536 18.624 1.00 93.81 93 ALA A O 1
ATOM 743 N N . ALA A 1 94 ? -8.359 5.070 16.447 1.00 93.75 94 ALA A N 1
ATOM 744 C CA . ALA A 1 94 ? -9.755 4.766 16.115 1.00 93.75 94 ALA A CA 1
ATOM 745 C C . ALA A 1 94 ? -10.154 3.298 16.379 1.00 93.75 94 ALA A C 1
ATOM 747 O O . ALA A 1 94 ? -11.340 2.978 16.417 1.00 93.75 94 ALA A O 1
ATOM 748 N N . ARG A 1 95 ? -9.174 2.406 16.571 1.00 92.88 95 ARG A N 1
ATOM 749 C CA . ARG A 1 95 ? -9.351 0.974 16.861 1.00 92.88 95 ARG A CA 1
ATOM 750 C C . ARG A 1 95 ? -8.900 0.582 18.267 1.00 92.88 95 ARG A C 1
ATOM 752 O O . ARG A 1 95 ? -8.819 -0.604 18.566 1.00 92.88 95 ARG A O 1
ATOM 759 N N . GLY A 1 96 ? -8.578 1.553 19.123 1.00 92.69 96 GLY A N 1
ATOM 760 C CA . GLY A 1 96 ? -8.065 1.287 20.469 1.00 92.69 96 GLY A CA 1
ATOM 761 C C . GLY A 1 96 ? -6.680 0.631 20.483 1.00 92.69 96 GLY A C 1
ATOM 762 O O . GLY A 1 96 ? -6.309 0.010 21.476 1.00 92.69 96 GLY A O 1
ATOM 763 N N . ILE A 1 97 ? -5.919 0.743 19.389 1.00 91.25 97 ILE A N 1
ATOM 764 C CA . ILE A 1 97 ? -4.543 0.255 19.300 1.00 91.25 97 ILE A CA 1
ATOM 765 C C . ILE A 1 97 ? -3.617 1.363 19.800 1.00 91.25 97 ILE A C 1
ATOM 767 O O . ILE A 1 97 ? -3.567 2.448 19.217 1.00 91.25 97 ILE A O 1
ATOM 771 N N . ASP A 1 98 ? -2.856 1.078 20.857 1.00 89.56 98 ASP A N 1
ATOM 772 C CA . ASP A 1 98 ? -1.820 1.984 21.345 1.00 89.56 98 ASP A CA 1
ATOM 773 C C . ASP A 1 98 ? -0.632 2.017 20.369 1.00 89.56 98 ASP A C 1
ATOM 775 O O . ASP A 1 98 ? 0.077 1.028 20.176 1.00 89.56 98 ASP A O 1
ATOM 779 N N . ALA A 1 99 ? -0.442 3.174 19.736 1.00 85.31 99 ALA A N 1
ATOM 780 C CA . ALA A 1 99 ? 0.651 3.474 18.814 1.00 85.31 99 ALA A CA 1
ATOM 781 C C . ALA A 1 99 ? 1.517 4.648 19.321 1.00 85.31 99 ALA A C 1
ATOM 783 O O . ALA A 1 99 ? 2.078 5.404 18.522 1.00 85.31 99 ALA A O 1
ATOM 784 N N . SER A 1 100 ? 1.599 4.822 20.647 1.00 78.12 100 SER A N 1
ATOM 785 C CA . SER A 1 100 ? 2.362 5.893 21.310 1.00 78.12 100 SER A CA 1
ATOM 786 C C . SER A 1 100 ? 3.884 5.704 21.289 1.00 78.12 100 SER A C 1
ATOM 788 O O . SER A 1 100 ? 4.615 6.633 21.628 1.00 78.12 100 SER A O 1
ATOM 790 N N . GLY A 1 101 ? 4.371 4.535 20.859 1.00 76.88 101 GLY A N 1
ATOM 791 C CA . GLY A 1 101 ? 5.799 4.236 20.767 1.00 76.88 101 GLY A CA 1
ATOM 792 C C . GLY A 1 101 ? 6.587 5.175 19.842 1.00 76.88 101 GLY A C 1
ATOM 793 O O . GLY A 1 101 ? 6.048 5.787 18.908 1.00 76.88 101 GLY A O 1
ATOM 794 N N . GLU A 1 102 ? 7.893 5.266 20.102 1.00 72.50 102 GLU A N 1
ATOM 795 C CA . GLU A 1 102 ? 8.834 6.008 19.264 1.00 72.50 102 GLU A CA 1
ATOM 796 C C . GLU A 1 102 ? 8.958 5.369 17.872 1.00 72.50 102 GLU A C 1
ATOM 798 O O . GLU A 1 102 ? 9.048 4.150 17.726 1.00 72.50 102 GLU A O 1
ATOM 803 N N . THR A 1 103 ? 8.955 6.203 16.830 1.00 69.75 103 THR A N 1
ATOM 804 C CA . THR A 1 103 ? 9.036 5.769 15.423 1.00 69.75 103 THR A CA 1
ATOM 805 C C . THR A 1 103 ? 10.428 5.933 14.818 1.00 69.75 103 THR A C 1
ATOM 807 O O . THR A 1 103 ? 10.629 5.569 13.659 1.00 69.75 103 THR A O 1
ATOM 810 N N . THR A 1 104 ? 11.373 6.483 15.584 1.00 64.50 104 THR A N 1
ATOM 811 C CA . THR A 1 104 ? 12.689 6.975 15.145 1.00 64.50 104 THR A CA 1
ATOM 812 C C . THR A 1 104 ? 13.559 5.901 14.484 1.00 64.50 104 THR A C 1
ATOM 814 O O . THR A 1 104 ? 14.312 6.230 13.576 1.00 64.50 104 THR A O 1
ATOM 817 N N . ASP A 1 105 ? 13.369 4.625 14.842 1.00 64.81 105 ASP A N 1
ATOM 818 C CA . ASP A 1 105 ? 14.117 3.483 14.285 1.00 64.81 105 ASP A CA 1
ATOM 819 C C . ASP A 1 105 ? 13.275 2.560 13.377 1.00 64.81 105 ASP A C 1
ATOM 821 O O . ASP A 1 105 ? 13.745 1.518 12.917 1.00 64.81 105 ASP A O 1
ATOM 825 N N . ILE A 1 106 ? 12.005 2.898 13.124 1.00 70.00 106 ILE A N 1
ATOM 826 C CA . ILE A 1 106 ? 11.080 2.036 12.362 1.00 70.00 106 ILE A CA 1
ATOM 827 C C . ILE A 1 106 ? 11.122 2.366 10.865 1.00 70.00 106 ILE A C 1
ATOM 829 O O . ILE A 1 106 ? 10.959 1.484 10.016 1.00 70.00 106 ILE A O 1
ATOM 833 N N . VAL A 1 107 ? 11.341 3.639 10.535 1.00 73.44 107 VAL A N 1
ATOM 834 C CA . VAL A 1 107 ? 11.447 4.128 9.161 1.00 73.44 107 VAL A CA 1
ATOM 835 C C . VAL A 1 107 ? 12.918 4.353 8.844 1.00 73.44 107 VAL A C 1
ATOM 837 O O . VAL A 1 107 ? 13.521 5.281 9.363 1.00 73.44 107 VAL A O 1
ATOM 840 N N . ASP A 1 108 ? 13.485 3.524 7.968 1.00 75.69 108 ASP A N 1
ATOM 841 C CA . ASP A 1 108 ? 14.840 3.717 7.446 1.00 75.69 108 ASP A CA 1
ATOM 842 C C . ASP A 1 108 ? 14.774 4.371 6.052 1.00 75.69 108 ASP A C 1
ATOM 844 O O . ASP A 1 108 ? 14.443 3.691 5.068 1.00 75.69 108 ASP A O 1
ATOM 848 N N . PRO A 1 109 ? 15.096 5.676 5.929 1.00 72.25 109 PRO A N 1
ATOM 849 C CA . PRO A 1 109 ? 15.111 6.372 4.644 1.00 72.25 109 PRO A CA 1
ATOM 850 C C . PRO A 1 109 ? 16.116 5.760 3.662 1.00 72.25 109 PRO A C 1
ATOM 852 O O . PRO A 1 109 ? 15.929 5.848 2.448 1.00 72.25 109 PRO A O 1
ATOM 855 N N . ASN A 1 110 ? 17.151 5.073 4.159 1.00 70.69 110 ASN A N 1
ATOM 856 C CA . ASN A 1 110 ? 18.163 4.451 3.310 1.00 70.69 110 ASN A CA 1
ATOM 857 C C . ASN A 1 110 ? 17.619 3.246 2.537 1.00 70.69 110 ASN A C 1
ATOM 859 O O . ASN A 1 110 ? 18.251 2.823 1.573 1.00 70.69 110 ASN A O 1
ATOM 863 N N . LEU A 1 111 ? 16.440 2.714 2.887 1.00 67.12 111 LEU A N 1
ATOM 864 C CA . LEU A 1 111 ? 15.771 1.651 2.124 1.00 67.12 111 LEU A CA 1
ATOM 865 C C . LEU A 1 111 ? 15.139 2.154 0.809 1.00 67.12 111 LEU A C 1
ATOM 867 O O . LEU A 1 111 ? 14.667 1.347 -0.011 1.00 67.12 111 LEU A O 1
ATOM 871 N N . VAL A 1 112 ? 15.142 3.471 0.570 1.00 70.44 112 VAL A N 1
ATOM 872 C CA . VAL A 1 112 ? 14.695 4.099 -0.678 1.00 70.44 112 VAL A CA 1
ATOM 873 C C . VAL A 1 112 ? 15.870 4.233 -1.640 1.00 70.44 112 VAL A C 1
ATOM 875 O O . VAL A 1 112 ? 16.585 5.225 -1.673 1.00 70.44 112 VAL A O 1
ATOM 878 N N . HIS A 1 113 ? 16.071 3.212 -2.466 1.00 65.44 113 HIS A N 1
ATOM 879 C CA . HIS A 1 113 ? 17.183 3.196 -3.426 1.00 65.44 113 HIS A CA 1
ATOM 880 C C . HIS A 1 113 ? 16.815 3.687 -4.833 1.00 65.44 113 HIS A C 1
ATOM 882 O O . HIS A 1 113 ? 17.690 3.790 -5.688 1.00 65.44 113 HIS A O 1
ATOM 888 N N . HIS A 1 114 ? 15.529 3.916 -5.110 1.00 63.62 114 HIS A N 1
ATOM 889 C CA . HIS A 1 114 ? 15.047 4.167 -6.466 1.00 63.62 114 HIS A CA 1
ATOM 890 C C . HIS A 1 114 ? 13.983 5.256 -6.481 1.00 63.62 114 HIS A C 1
ATOM 892 O O . HIS A 1 114 ? 12.941 5.100 -5.844 1.00 63.62 114 HIS A O 1
ATOM 898 N N . GLN A 1 115 ? 14.228 6.303 -7.271 1.00 70.50 115 GLN A N 1
ATOM 899 C CA . GLN A 1 115 ? 13.150 7.157 -7.746 1.00 70.50 115 GLN A CA 1
ATOM 900 C C . GLN A 1 115 ? 12.310 6.352 -8.748 1.00 70.50 115 GLN A C 1
ATOM 902 O O . GLN A 1 115 ? 12.876 5.710 -9.639 1.00 70.50 115 GLN A O 1
ATOM 907 N N . PRO A 1 116 ? 10.986 6.289 -8.562 1.00 73.81 116 PRO A N 1
ATOM 908 C CA . PRO A 1 116 ? 10.117 5.589 -9.488 1.00 73.81 116 PRO A CA 1
ATOM 909 C C . PRO A 1 116 ? 10.101 6.276 -10.858 1.00 73.81 116 PRO A C 1
ATOM 911 O O . PRO A 1 116 ? 10.035 7.496 -10.946 1.00 73.81 116 PRO A O 1
ATOM 914 N N . ASP A 1 117 ? 10.154 5.465 -11.913 1.00 83.75 117 ASP A N 1
ATOM 915 C CA . ASP A 1 117 ? 10.051 5.891 -13.308 1.00 83.75 117 ASP A CA 1
ATOM 916 C C . ASP A 1 117 ? 8.841 5.196 -13.941 1.00 83.75 117 ASP A C 1
ATOM 918 O O . ASP A 1 117 ? 8.839 3.972 -14.114 1.00 83.75 117 ASP A O 1
ATOM 922 N N . ASP A 1 118 ? 7.804 5.975 -14.251 1.00 89.62 118 ASP A N 1
ATOM 923 C CA . ASP A 1 118 ? 6.561 5.501 -14.869 1.00 89.62 118 ASP A CA 1
ATOM 924 C C . ASP A 1 118 ? 6.795 4.924 -16.268 1.00 89.62 118 ASP A C 1
ATOM 926 O O . ASP A 1 118 ? 6.087 4.002 -16.673 1.00 89.62 118 ASP A O 1
ATOM 930 N N . SER A 1 119 ? 7.807 5.409 -16.996 1.00 87.88 119 SER A N 1
ATOM 931 C CA . SER A 1 119 ? 8.100 4.943 -18.358 1.00 87.88 119 SER A CA 1
ATOM 932 C C . SER A 1 119 ? 8.570 3.485 -18.392 1.00 87.88 119 SER A C 1
ATOM 934 O O . SER A 1 119 ? 8.405 2.791 -19.396 1.00 87.88 119 SER A O 1
ATOM 936 N N . ALA A 1 120 ? 9.092 2.990 -17.266 1.00 86.44 120 ALA A N 1
ATOM 937 C CA . ALA A 1 120 ? 9.514 1.608 -17.088 1.00 86.44 120 ALA A CA 1
ATOM 938 C C . ALA A 1 120 ? 8.370 0.667 -16.658 1.00 86.44 120 ALA A C 1
ATOM 940 O O . ALA A 1 120 ? 8.597 -0.535 -16.498 1.00 86.44 120 ALA A O 1
ATOM 941 N N . VAL A 1 121 ? 7.154 1.183 -16.437 1.00 94.81 121 VAL A N 1
ATOM 942 C CA . VAL A 1 121 ? 6.012 0.419 -15.920 1.00 94.81 121 VAL A CA 1
ATOM 943 C C . VAL A 1 121 ? 5.032 0.087 -17.051 1.00 94.81 121 VAL A C 1
ATOM 945 O O . VAL A 1 121 ? 4.581 0.990 -17.753 1.00 94.81 121 VAL A O 1
ATOM 948 N N . PRO A 1 122 ? 4.619 -1.185 -17.213 1.00 96.88 122 PRO A N 1
ATOM 949 C CA . PRO A 1 122 ? 3.551 -1.540 -18.142 1.00 96.88 122 PRO A CA 1
ATOM 950 C C . PRO A 1 122 ? 2.252 -0.765 -17.847 1.00 96.88 122 PRO A C 1
ATOM 952 O O . PRO A 1 122 ? 1.888 -0.645 -16.669 1.00 96.88 122 PRO A O 1
ATOM 955 N N . PRO A 1 123 ? 1.519 -0.281 -18.869 1.00 97.00 123 PRO A N 1
ATOM 956 C CA . PRO A 1 123 ? 0.324 0.546 -18.677 1.00 97.00 123 PRO A CA 1
ATOM 957 C C . PRO A 1 123 ? -0.719 -0.070 -17.739 1.00 97.00 123 PRO A C 1
ATOM 959 O O . PRO A 1 123 ? -1.325 0.632 -16.931 1.00 97.00 123 PRO A O 1
ATOM 962 N N . GLU A 1 124 ? -0.899 -1.390 -17.787 1.00 96.75 124 GLU A N 1
ATOM 963 C CA . GLU A 1 124 ? -1.832 -2.106 -16.923 1.00 96.75 124 GLU A CA 1
ATOM 964 C C . GLU A 1 124 ? -1.432 -2.061 -15.439 1.00 96.75 124 GLU A C 1
ATOM 966 O O . GLU A 1 124 ? -2.292 -1.914 -14.571 1.00 96.75 124 GLU A O 1
ATOM 971 N N . SER A 1 125 ? -0.134 -2.128 -15.124 1.00 97.44 125 SER A N 1
ATOM 972 C CA . SER A 1 125 ? 0.356 -1.975 -13.750 1.00 97.44 125 SER A CA 1
ATOM 973 C C . SER A 1 125 ? 0.224 -0.527 -13.282 1.00 97.44 125 SER A C 1
ATOM 975 O O . SER A 1 125 ? -0.119 -0.286 -12.127 1.00 97.44 125 SER A O 1
ATOM 977 N N . LEU A 1 126 ? 0.461 0.435 -14.176 1.00 96.44 126 LEU A N 1
ATOM 978 C CA . LEU A 1 126 ? 0.345 1.853 -13.849 1.00 96.44 126 LEU A CA 1
ATOM 979 C C . LEU A 1 126 ? -1.112 2.261 -13.579 1.00 96.44 126 LEU A C 1
ATOM 981 O O . LEU A 1 126 ? -1.373 3.028 -12.658 1.00 96.44 126 LEU A O 1
ATOM 985 N N . ASN A 1 127 ? -2.073 1.696 -14.314 1.00 97.19 127 ASN A N 1
ATOM 986 C CA . ASN A 1 127 ? -3.498 1.912 -14.057 1.00 97.19 127 ASN A CA 1
ATOM 987 C C . ASN A 1 127 ? -3.915 1.422 -12.658 1.00 97.19 127 ASN A C 1
ATOM 989 O O . ASN A 1 127 ? -4.600 2.125 -11.921 1.00 97.19 127 ASN A O 1
ATOM 993 N N . VAL A 1 128 ? -3.459 0.230 -12.259 1.00 97.56 128 VAL A N 1
ATOM 994 C CA . VAL A 1 128 ? -3.712 -0.299 -10.907 1.00 97.56 128 VAL A CA 1
ATOM 995 C C . VAL A 1 128 ? -3.053 0.576 -9.842 1.00 97.56 128 VAL A C 1
ATOM 997 O O . VAL A 1 128 ? -3.661 0.833 -8.807 1.00 97.56 128 VAL A O 1
ATOM 1000 N N . TRP A 1 129 ? -1.841 1.074 -10.104 1.00 96.56 129 TRP A N 1
ATOM 1001 C CA . TRP A 1 129 ? -1.159 1.998 -9.200 1.00 96.56 129 TRP A CA 1
ATOM 1002 C C . TRP A 1 129 ? -1.964 3.279 -8.975 1.00 96.56 129 TRP A C 1
ATOM 1004 O O . TRP A 1 129 ? -2.191 3.638 -7.826 1.00 96.56 129 TRP A O 1
ATOM 1014 N N . ARG A 1 130 ? -2.458 3.923 -10.039 1.00 95.69 130 ARG A N 1
ATOM 1015 C CA . ARG A 1 130 ? -3.271 5.147 -9.925 1.00 95.69 130 ARG A CA 1
ATOM 1016 C C . ARG A 1 130 ? -4.514 4.934 -9.067 1.00 95.69 130 ARG A C 1
ATOM 1018 O O . ARG A 1 130 ? -4.700 5.668 -8.109 1.00 95.69 130 ARG A O 1
ATOM 1025 N N . ARG A 1 131 ? -5.262 3.854 -9.309 1.00 95.94 131 ARG A N 1
ATOM 1026 C CA . ARG A 1 131 ? -6.453 3.503 -8.514 1.00 95.94 131 ARG A CA 1
ATOM 1027 C C . ARG A 1 131 ? -6.144 3.307 -7.028 1.00 95.94 131 ARG A C 1
ATOM 1029 O O . ARG A 1 131 ? -6.932 3.691 -6.173 1.00 95.94 131 ARG A O 1
ATOM 1036 N N . LEU A 1 132 ? -5.003 2.692 -6.709 1.00 95.56 132 LEU A N 1
ATOM 1037 C CA . LEU A 1 132 ? -4.557 2.519 -5.322 1.00 95.56 132 LEU A CA 1
ATOM 1038 C C . LEU A 1 132 ? -4.140 3.843 -4.678 1.00 95.56 132 LEU A C 1
ATOM 1040 O O . LEU A 1 132 ? -4.355 4.035 -3.486 1.00 95.56 132 LEU A O 1
ATOM 1044 N N . VAL A 1 133 ? -3.524 4.736 -5.453 1.00 93.75 133 VAL A N 1
ATOM 1045 C CA . VAL A 1 133 ? -3.134 6.069 -4.989 1.00 93.75 133 VAL A CA 1
ATOM 1046 C C . VAL A 1 133 ? -4.360 6.941 -4.736 1.00 93.75 133 VAL A C 1
ATOM 1048 O O . VAL A 1 133 ? -4.430 7.529 -3.665 1.00 93.75 133 VAL A O 1
ATOM 1051 N N . GLU A 1 134 ? -5.326 6.962 -5.654 1.00 93.00 134 GLU A N 1
ATOM 1052 C CA . GLU A 1 134 ? -6.617 7.655 -5.504 1.00 93.00 134 GLU A CA 1
ATOM 1053 C C . GLU A 1 134 ? -7.354 7.169 -4.246 1.00 93.00 134 GLU A C 1
ATOM 1055 O O . GLU A 1 134 ? -7.763 7.962 -3.398 1.00 93.00 134 GLU A O 1
ATOM 1060 N N . ALA A 1 135 ? -7.418 5.846 -4.046 1.00 91.62 135 ALA A N 1
ATOM 1061 C CA . ALA A 1 135 ? -7.996 5.263 -2.836 1.00 91.62 135 ALA A CA 1
ATOM 1062 C C . ALA A 1 135 ? -7.257 5.685 -1.550 1.00 91.62 135 ALA A C 1
ATOM 1064 O O . ALA A 1 135 ? -7.875 5.775 -0.492 1.00 91.62 135 ALA A O 1
ATOM 1065 N N . ALA A 1 136 ? -5.946 5.942 -1.623 1.00 89.19 136 ALA A N 1
ATOM 1066 C CA . ALA A 1 136 ? -5.131 6.355 -0.480 1.00 89.19 136 ALA A CA 1
ATOM 1067 C C . ALA A 1 136 ? -5.199 7.860 -0.183 1.00 89.19 136 ALA A C 1
ATOM 1069 O O . ALA A 1 136 ? -4.946 8.253 0.955 1.00 89.19 136 ALA A O 1
ATOM 1070 N N . THR A 1 137 ? -5.507 8.704 -1.171 1.00 82.44 137 THR A N 1
ATOM 1071 C CA . THR A 1 137 ? -5.658 10.156 -0.973 1.00 82.44 137 THR A CA 1
ATOM 1072 C C . THR A 1 137 ? -7.091 10.565 -0.643 1.00 82.44 137 THR A C 1
ATOM 1074 O O . THR A 1 137 ? -7.292 11.663 -0.131 1.00 82.44 137 THR A O 1
ATOM 1077 N N . GLY A 1 138 ? -8.077 9.694 -0.883 1.00 70.25 138 GLY A N 1
ATOM 1078 C CA . GLY A 1 138 ? -9.494 10.026 -0.705 1.00 70.25 138 GLY A CA 1
ATOM 1079 C C . GLY A 1 138 ? -10.030 10.970 -1.788 1.00 70.25 138 GLY A C 1
ATOM 1080 O O . GLY A 1 138 ? -11.114 11.526 -1.631 1.00 70.25 138 GLY A O 1
ATOM 1081 N N . GLU A 1 139 ? -9.276 11.152 -2.874 1.00 49.00 139 GLU A N 1
ATOM 1082 C CA . GLU A 1 139 ? -9.656 11.934 -4.049 1.00 49.00 139 GLU A CA 1
ATOM 1083 C C . GLU A 1 139 ? -10.312 10.986 -5.064 1.00 49.00 139 GLU A C 1
ATOM 1085 O O . GLU A 1 139 ? -9.642 10.436 -5.938 1.00 49.00 139 GLU A O 1
ATOM 1090 N N . ALA A 1 140 ? -11.613 10.741 -4.892 1.00 41.50 140 ALA A N 1
ATOM 1091 C CA . ALA A 1 140 ? -12.458 10.011 -5.840 1.00 41.50 140 ALA A CA 1
ATOM 1092 C C . ALA A 1 140 ? -13.461 10.955 -6.512 1.00 41.50 140 ALA A C 1
ATOM 1094 O O . ALA A 1 140 ? -13.997 11.841 -5.805 1.00 41.50 140 ALA A O 1
#

Secondary structure (DSSP, 8-state):
-----TTHHHHHHHHTTTS-----EEEE--HHHHHHHHHHHH---HHHHHHHHHHHHHHHGGG--TT-EEEEHHHHTSTTHHHHHHHHHHHHHTTT----S--TTT--GGG------GGGS-HHHHHHHHHHHHHHHT--

Foldseek 3Di:
DDDDDLCCLQCVVVCVVVDVDPEAEAEDDFQQLQLVVCCVPVVDDSVVSLVVLLVSLVSNLVVQDPLYHYQYLCCCLHPNVVVSLVSVCVSCVVVVHDPVDDCPPVRDNVSPPDDDDCVSHDPSSVVSSVSSVCSNVVPD